Protein AF-A0A377PCE9-F1 (afdb_monomer)

Radius of gyration: 15.59 Å; Cα contacts (8 Å, |Δi|>4): 23; chains: 1; bounding box: 39×19×38 Å

Sequence (64 aa):
MYYWEGKLEQEYEVQMILKSERSHQEALLSFLKQHHPYQTPELLVLPVHAGDKDYLSWLNASLR

InterPro domains:
  IPR004323 Divalent ion tolerance protein, CutA [PF03091] (1-61)
  IPR004323 Divalent ion tolerance protein, CutA [PTHR23419] (1-63)
  IPR011322 Nitrogen regulatory PII-like, alpha/beta [SSF54913] (1-63)
  IPR015867 Nitrogen regulatory protein PII/ATP phosphoribosyltransferase, C-terminal [G3DSA:3.30.70.120] (1-64)

Structure (mmCIF, N/CA/C/O backbone):
data_AF-A0A377PCE9-F1
#
_entry.id   AF-A0A377PCE9-F1
#
loop_
_atom_site.group_PDB
_atom_site.id
_atom_site.type_symbol
_atom_site.label_atom_id
_atom_site.label_alt_id
_atom_site.label_comp_id
_atom_site.label_asym_id
_atom_site.label_entity_id
_atom_site.label_seq_id
_atom_site.pdbx_PDB_ins_code
_atom_site.Cartn_x
_atom_site.Cartn_y
_atom_site.Cartn_z
_atom_site.occupancy
_atom_site.B_iso_or_equiv
_atom_site.auth_seq_id
_atom_site.auth_comp_id
_atom_site.auth_asym_id
_atom_site.auth_atom_id
_atom_site.pdbx_PDB_model_num
ATOM 1 N N . MET A 1 1 ? -14.698 3.858 8.177 1.00 88.12 1 MET A N 1
ATOM 2 C CA . MET A 1 1 ? -15.815 3.415 9.045 1.00 88.12 1 MET A CA 1
ATOM 3 C C . MET A 1 1 ? -15.768 1.908 9.123 1.00 88.12 1 MET A C 1
ATOM 5 O O . MET A 1 1 ? -15.662 1.269 8.082 1.00 88.12 1 MET A O 1
ATOM 9 N N . TYR A 1 2 ? -15.837 1.357 10.325 1.00 90.69 2 TYR A N 1
ATOM 10 C CA . TYR A 1 2 ? -15.804 -0.085 10.563 1.00 90.69 2 TYR A CA 1
ATOM 11 C C . TYR A 1 2 ? -16.602 -0.409 11.829 1.00 90.69 2 TYR A C 1
ATOM 13 O O . TYR A 1 2 ? -16.968 0.492 12.578 1.00 90.69 2 TYR A O 1
ATOM 21 N N . TYR A 1 3 ? -16.905 -1.685 12.060 1.00 92.75 3 TYR A N 1
ATOM 22 C CA . TYR A 1 3 ? -17.503 -2.123 13.319 1.00 92.75 3 TYR A CA 1
ATOM 23 C C . TYR A 1 3 ? -16.429 -2.682 14.247 1.00 92.75 3 TYR A C 1
ATOM 25 O O . TYR A 1 3 ? -15.650 -3.542 13.836 1.00 92.75 3 TYR A O 1
ATOM 33 N N . TRP A 1 4 ? -16.436 -2.242 15.502 1.00 91.00 4 TRP A N 1
ATOM 34 C CA . TRP A 1 4 ? -15.584 -2.764 16.566 1.00 91.00 4 TRP A CA 1
ATOM 35 C C . TRP A 1 4 ? -16.421 -2.988 17.827 1.00 91.00 4 TRP A C 1
ATOM 37 O O . TRP A 1 4 ? -17.208 -2.130 18.212 1.00 91.00 4 TRP A O 1
ATOM 47 N N . GLU A 1 5 ? -16.335 -4.181 18.423 1.00 91.50 5 GLU A N 1
ATOM 48 C CA . GLU A 1 5 ? -17.126 -4.574 19.609 1.00 91.50 5 GLU A CA 1
ATOM 49 C C . GLU A 1 5 ? -18.638 -4.260 19.501 1.00 91.50 5 GLU A C 1
ATOM 51 O O . GLU A 1 5 ? -19.302 -3.873 20.462 1.00 91.50 5 GLU A O 1
ATOM 56 N N . GLY A 1 6 ? -19.202 -4.420 18.297 1.00 94.25 6 GLY A N 1
ATOM 57 C CA . GLY A 1 6 ? -20.623 -4.176 18.022 1.00 94.25 6 GLY A CA 1
ATOM 58 C C . GLY A 1 6 ? -21.014 -2.701 17.880 1.00 94.25 6 GLY A C 1
ATOM 59 O O . GLY A 1 6 ? -22.193 -2.407 17.685 1.00 94.25 6 GLY A O 1
ATOM 60 N N . LYS A 1 7 ? -20.051 -1.776 17.933 1.00 91.56 7 LYS A N 1
ATOM 61 C CA . LYS A 1 7 ? -20.257 -0.342 17.708 1.00 91.56 7 LYS A CA 1
ATOM 62 C C . LYS A 1 7 ? -19.691 0.078 16.361 1.00 91.56 7 LYS A C 1
ATOM 64 O O . LYS A 1 7 ? -18.720 -0.494 15.878 1.00 91.56 7 LYS A O 1
ATOM 69 N N . LEU A 1 8 ? -20.344 1.059 15.748 1.00 94.25 8 LEU A N 1
ATOM 70 C CA . LEU A 1 8 ? -19.865 1.680 14.523 1.00 94.25 8 LEU A CA 1
ATOM 71 C C . LEU A 1 8 ? -18.822 2.735 14.890 1.00 94.25 8 LEU A C 1
ATOM 73 O O . LEU A 1 8 ? -19.156 3.715 15.551 1.00 94.25 8 LEU A O 1
ATOM 77 N N . GLU A 1 9 ? -17.595 2.529 14.432 1.00 94.19 9 GLU A N 1
ATOM 78 C CA . GLU A 1 9 ? -16.474 3.436 14.641 1.00 94.19 9 GLU A CA 1
ATOM 79 C C . GLU A 1 9 ? -16.231 4.299 13.396 1.00 94.19 9 GLU A C 1
ATOM 81 O O . GLU A 1 9 ? -16.338 3.854 12.238 1.00 94.19 9 GLU A O 1
ATOM 86 N N . GLN A 1 10 ? -15.885 5.560 13.642 1.00 94.62 10 GLN A N 1
ATOM 87 C CA . GLN A 1 10 ? -15.515 6.526 12.617 1.00 94.62 10 GLN A CA 1
ATOM 88 C C . GLN A 1 10 ? -14.331 7.358 13.106 1.00 94.62 10 GLN A C 1
ATOM 90 O O . GLN A 1 10 ? -14.465 8.180 14.009 1.00 94.62 10 GLN A O 1
ATOM 95 N N . GLU A 1 11 ? -13.192 7.177 12.450 1.00 92.62 11 GLU A N 1
ATOM 96 C CA . GLU A 1 11 ? -11.954 7.900 12.729 1.00 92.62 11 GLU A CA 1
ATOM 97 C C . GLU A 1 11 ? -11.515 8.709 11.503 1.00 92.62 11 GLU A C 1
ATOM 99 O O . GLU A 1 11 ? -11.950 8.455 10.375 1.00 92.62 11 GLU A O 1
ATOM 104 N N . TYR A 1 12 ? -10.667 9.712 11.735 1.00 93.44 12 TYR A N 1
ATOM 105 C CA . TYR A 1 12 ? -10.022 10.472 10.669 1.00 93.44 12 TYR A CA 1
ATOM 106 C C . TYR A 1 12 ? -8.684 9.822 10.334 1.00 93.44 12 TYR A C 1
ATOM 108 O O . TYR A 1 12 ? -7.757 9.852 11.139 1.00 93.44 12 TYR A O 1
ATOM 116 N N . GLU A 1 13 ? -8.582 9.273 9.131 1.00 94.19 13 GLU A N 1
ATOM 117 C CA . GLU A 1 13 ? -7.397 8.566 8.651 1.00 94.19 13 GLU A CA 1
ATOM 118 C C . GLU A 1 13 ? -6.888 9.183 7.345 1.00 94.19 13 GLU A C 1
ATOM 120 O O . GLU A 1 13 ? -7.591 9.941 6.667 1.00 94.19 13 GLU A O 1
ATOM 125 N N . VAL A 1 14 ? -5.648 8.858 6.980 1.00 96.00 14 VAL A N 1
ATOM 126 C CA . VAL A 1 14 ? -5.029 9.307 5.729 1.00 96.00 14 VAL A CA 1
ATOM 127 C C . VAL A 1 14 ? -4.817 8.108 4.816 1.00 96.00 14 VAL A C 1
ATOM 129 O O . VAL A 1 14 ? -4.087 7.182 5.161 1.00 96.00 14 VAL A O 1
ATOM 132 N N . GLN A 1 15 ? -5.392 8.151 3.613 1.00 97.00 15 GLN A N 1
ATOM 133 C CA . GLN A 1 15 ? -5.113 7.140 2.596 1.00 97.00 15 GLN A CA 1
ATOM 134 C C . GLN A 1 15 ? -3.689 7.309 2.060 1.00 97.00 15 GLN A C 1
ATOM 136 O O . GLN A 1 15 ? -3.353 8.323 1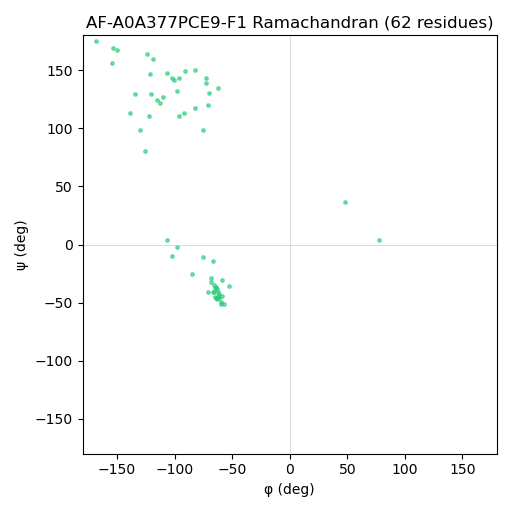.446 1.00 97.00 15 GLN A O 1
ATOM 141 N N . MET A 1 16 ? -2.869 6.272 2.217 1.00 97.75 16 MET A N 1
ATOM 142 C CA . MET A 1 16 ? -1.543 6.198 1.608 1.00 97.75 16 MET A CA 1
ATOM 143 C C . MET A 1 16 ? -1.555 5.285 0.380 1.00 97.75 16 MET A C 1
ATOM 145 O O . MET A 1 16 ? -2.223 4.254 0.363 1.00 97.75 16 MET A O 1
ATOM 149 N N . ILE A 1 17 ? -0.789 5.656 -0.652 1.00 97.94 17 ILE A N 1
ATOM 150 C CA . ILE A 1 17 ? -0.512 4.801 -1.816 1.00 97.94 17 ILE A CA 1
ATOM 151 C C . ILE A 1 17 ? 0.996 4.793 -2.049 1.00 97.94 17 ILE A C 1
ATOM 153 O O . ILE A 1 17 ? 1.543 5.707 -2.679 1.00 97.94 17 ILE A O 1
ATOM 157 N N . LEU A 1 18 ? 1.658 3.747 -1.561 1.00 97.75 18 LEU A N 1
ATOM 158 C CA . LEU A 1 18 ? 3.097 3.546 -1.713 1.00 97.75 18 LEU A CA 1
ATOM 159 C C . LEU A 1 18 ? 3.400 2.743 -2.983 1.00 97.75 18 LEU A C 1
ATOM 161 O O . LEU A 1 18 ? 2.589 1.931 -3.424 1.00 97.75 18 LEU A O 1
ATOM 165 N N . LYS A 1 19 ? 4.558 3.003 -3.594 1.00 97.88 19 LYS A N 1
ATOM 166 C CA . LYS A 1 19 ? 5.031 2.297 -4.788 1.00 97.88 19 LYS A CA 1
ATOM 167 C C . LYS A 1 19 ? 6.358 1.657 -4.430 1.00 97.88 19 LYS A C 1
ATOM 169 O O . LYS A 1 19 ? 7.230 2.319 -3.876 1.00 97.88 19 LYS A O 1
ATOM 174 N N . SER A 1 20 ? 6.481 0.371 -4.711 1.00 96.88 20 SER A N 1
ATOM 175 C CA . SER A 1 20 ? 7.699 -0.392 -4.482 1.00 96.88 20 SER A CA 1
ATOM 176 C C . SER A 1 20 ? 7.754 -1.567 -5.456 1.00 96.88 20 SER A C 1
ATOM 178 O O . SER A 1 20 ? 6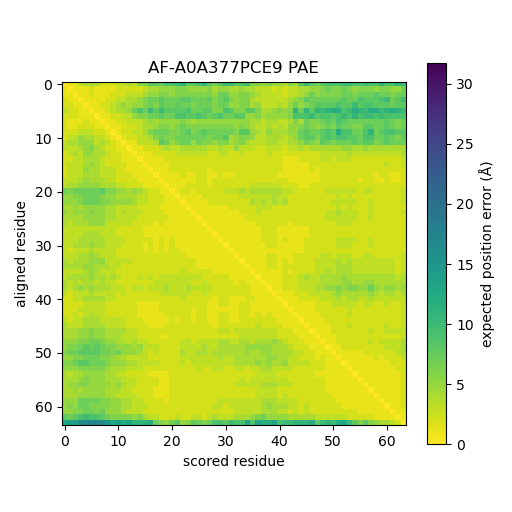.766 -1.863 -6.134 1.00 96.88 20 SER A O 1
ATOM 180 N N . GLU A 1 21 ? 8.901 -2.231 -5.535 1.00 95.50 21 GLU A N 1
ATOM 181 C CA . GLU A 1 21 ? 9.058 -3.463 -6.300 1.00 95.50 21 GLU A CA 1
ATOM 182 C C . GLU A 1 21 ? 8.574 -4.666 -5.472 1.00 95.50 21 GLU A C 1
ATOM 184 O O . GLU A 1 21 ? 8.687 -4.691 -4.245 1.00 95.50 21 GLU A O 1
ATOM 189 N N . ARG A 1 22 ? 8.075 -5.709 -6.145 1.00 94.94 22 ARG A N 1
ATOM 190 C CA . ARG A 1 22 ? 7.628 -6.963 -5.516 1.00 94.94 22 ARG A CA 1
ATOM 191 C C . ARG A 1 22 ? 8.683 -7.588 -4.594 1.00 94.94 22 ARG A C 1
ATOM 193 O O . ARG A 1 22 ? 8.320 -8.144 -3.565 1.00 94.94 22 ARG A O 1
ATOM 200 N N . SER A 1 23 ? 9.963 -7.484 -4.945 1.00 95.56 23 SER A N 1
ATOM 201 C CA . SER A 1 23 ? 11.099 -7.971 -4.146 1.00 95.56 23 SER A CA 1
ATOM 202 C C . SER A 1 23 ? 11.173 -7.338 -2.746 1.00 95.56 23 SER A C 1
ATOM 204 O O . SER A 1 23 ? 11.595 -7.996 -1.800 1.00 95.56 23 SER A O 1
ATOM 206 N N . HIS A 1 24 ? 10.711 -6.094 -2.593 1.00 96.06 24 HIS A N 1
ATOM 207 C CA . HIS A 1 24 ? 10.749 -5.323 -1.347 1.00 96.06 24 HIS A CA 1
ATOM 208 C C . HIS A 1 24 ? 9.425 -5.367 -0.568 1.00 96.06 24 HIS A C 1
ATOM 210 O O . HIS A 1 24 ? 9.329 -4.803 0.522 1.00 96.06 24 HIS A O 1
ATOM 216 N N . GLN A 1 25 ? 8.398 -6.035 -1.104 1.00 96.06 25 GLN A N 1
ATOM 217 C CA . GLN A 1 25 ? 7.042 -6.034 -0.555 1.00 96.06 25 GLN A CA 1
ATOM 218 C C . GLN A 1 25 ? 6.994 -6.509 0.905 1.00 96.06 25 GLN A C 1
ATOM 220 O O . GLN A 1 25 ? 6.413 -5.832 1.750 1.00 96.06 25 GLN A O 1
ATOM 225 N N . GLU A 1 26 ? 7.590 -7.662 1.216 1.00 96.88 26 GLU A N 1
ATOM 226 C CA . GLU A 1 26 ? 7.542 -8.229 2.573 1.00 96.88 26 GLU A CA 1
ATOM 227 C C . GLU A 1 26 ? 8.285 -7.357 3.588 1.00 96.88 26 GLU A C 1
ATOM 229 O O . GLU A 1 26 ? 7.787 -7.126 4.694 1.00 96.88 26 GLU A O 1
ATOM 234 N N . ALA A 1 27 ? 9.444 -6.822 3.195 1.00 97.56 27 ALA A N 1
ATOM 235 C CA . ALA A 1 27 ? 10.217 -5.903 4.020 1.00 97.56 27 ALA A CA 1
ATOM 236 C C . ALA A 1 27 ? 9.431 -4.613 4.301 1.00 97.56 27 ALA A C 1
ATOM 238 O O . ALA A 1 27 ? 9.351 -4.180 5.450 1.00 97.56 27 ALA A O 1
ATOM 239 N N . LEU A 1 28 ? 8.783 -4.042 3.278 1.00 97.81 28 LEU A N 1
ATOM 240 C CA . LEU A 1 28 ? 7.955 -2.845 3.414 1.00 97.81 28 LEU A CA 1
ATOM 241 C C . LEU A 1 28 ? 6.749 -3.083 4.332 1.00 9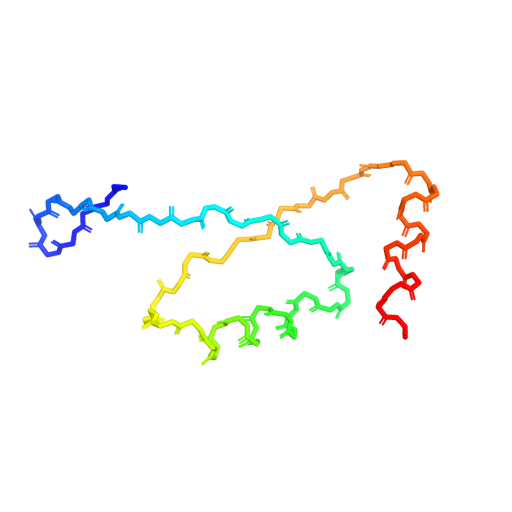7.81 28 LEU A C 1
ATOM 243 O O . LEU A 1 28 ? 6.501 -2.279 5.227 1.00 97.81 28 LEU A O 1
ATOM 247 N N . LEU A 1 29 ? 6.016 -4.186 4.149 1.00 98.00 29 LEU A N 1
ATOM 248 C CA . LEU A 1 29 ? 4.869 -4.520 5.001 1.00 98.00 29 LEU A CA 1
ATOM 249 C C . LEU A 1 29 ? 5.289 -4.728 6.460 1.00 98.00 29 LEU A C 1
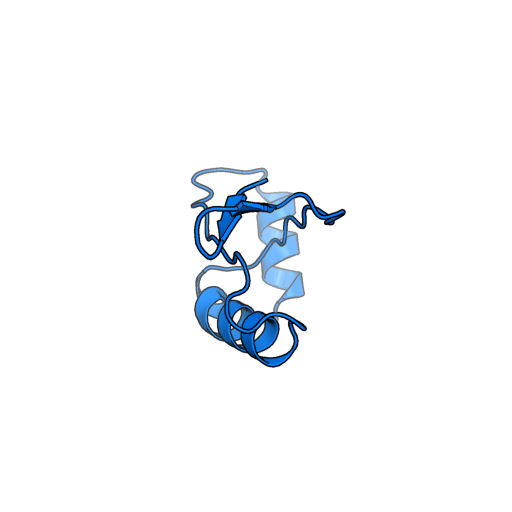ATOM 251 O O . LEU A 1 29 ? 4.603 -4.260 7.368 1.00 98.00 29 LEU A O 1
ATOM 255 N N . SER A 1 30 ? 6.425 -5.391 6.686 1.00 97.81 30 SER A N 1
ATOM 256 C CA . SER A 1 30 ? 6.965 -5.618 8.031 1.00 97.81 30 SER A CA 1
ATOM 257 C C . SER A 1 30 ? 7.369 -4.306 8.701 1.00 97.81 30 SER A C 1
ATOM 259 O O . SER A 1 30 ? 7.003 -4.069 9.851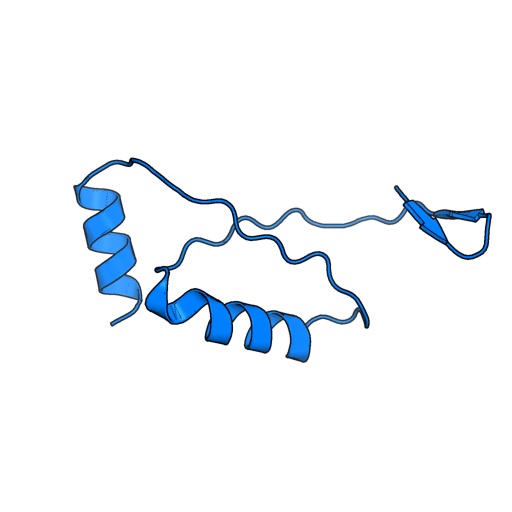 1.00 97.81 30 SER A O 1
ATOM 261 N N . PHE A 1 31 ? 8.057 -3.430 7.964 1.00 98.06 31 PHE A N 1
ATOM 262 C CA . PHE A 1 31 ? 8.434 -2.101 8.436 1.00 98.06 31 PHE A CA 1
ATOM 263 C C . PHE A 1 31 ? 7.200 -1.268 8.799 1.00 98.06 31 PHE A C 1
ATOM 265 O O . PHE A 1 31 ? 7.090 -0.770 9.917 1.00 98.06 31 PHE A O 1
ATOM 272 N N . LEU A 1 32 ? 6.221 -1.172 7.894 1.00 98.00 32 LEU A N 1
ATOM 273 C CA . LEU A 1 32 ? 4.988 -0.429 8.157 1.00 98.00 32 LEU A CA 1
ATOM 274 C C . LEU A 1 32 ? 4.252 -0.989 9.375 1.00 98.00 32 LEU A C 1
ATOM 276 O O . LEU A 1 32 ? 3.857 -0.221 10.242 1.00 98.00 32 LEU A O 1
ATOM 280 N N . LYS A 1 33 ? 4.132 -2.316 9.496 1.00 97.69 33 LYS A N 1
ATOM 281 C CA . LYS A 1 33 ? 3.474 -2.951 10.644 1.00 97.69 33 LYS A CA 1
ATOM 282 C C . LYS A 1 33 ? 4.188 -2.673 11.968 1.00 97.69 33 LYS A C 1
ATOM 284 O O . LYS A 1 33 ? 3.519 -2.481 12.975 1.00 97.69 33 LYS A O 1
ATOM 289 N N . GLN A 1 34 ? 5.520 -2.650 11.976 1.00 98.00 34 GLN A N 1
ATOM 290 C CA . GLN A 1 34 ? 6.304 -2.359 13.178 1.00 98.00 34 GLN A CA 1
ATOM 291 C C . GLN A 1 34 ? 6.159 -0.901 13.635 1.00 98.00 34 GLN A C 1
ATOM 293 O O . GLN A 1 34 ? 6.229 -0.625 14.831 1.00 98.00 34 GLN A O 1
ATOM 298 N N . HIS A 1 35 ? 5.977 0.024 12.691 1.00 97.88 35 HIS A N 1
ATOM 299 C CA . HIS A 1 35 ? 5.955 1.461 12.960 1.00 97.88 35 HIS A CA 1
ATOM 300 C C . HIS A 1 35 ? 4.547 2.076 12.998 1.00 97.88 35 HIS A C 1
ATOM 302 O O . HIS A 1 35 ? 4.408 3.232 13.401 1.00 97.88 35 HIS A O 1
ATOM 308 N N . HIS A 1 36 ? 3.503 1.344 12.602 1.00 97.25 36 HIS A N 1
ATOM 309 C CA . HIS A 1 36 ? 2.130 1.841 12.660 1.00 97.25 36 HIS A CA 1
ATOM 310 C C . HIS A 1 36 ? 1.626 1.896 14.114 1.00 97.25 36 HIS A C 1
ATOM 312 O O . HIS A 1 36 ? 1.840 0.944 14.865 1.00 97.25 36 HIS A O 1
ATOM 318 N N . PRO A 1 37 ? 0.889 2.946 14.525 1.00 96.00 37 PRO A N 1
ATOM 319 C CA . PRO A 1 37 ? 0.335 3.044 15.882 1.00 96.00 37 PRO A CA 1
ATOM 320 C C . PRO A 1 37 ? -0.750 2.002 16.196 1.00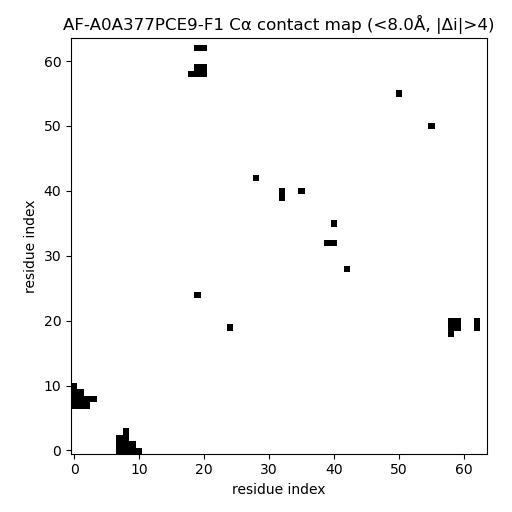 96.00 37 PRO A C 1
ATOM 322 O O . PRO A 1 37 ? -1.131 1.834 17.352 1.00 96.00 37 PRO A O 1
ATOM 325 N N . TYR A 1 38 ? -1.280 1.323 15.178 1.00 95.00 38 TYR A N 1
ATOM 326 C CA . TYR A 1 38 ? -2.386 0.378 15.327 1.00 95.00 38 TYR A CA 1
ATOM 327 C C . TYR A 1 38 ? -1.859 -1.043 15.437 1.00 95.00 38 TYR A C 1
ATOM 329 O O . TYR A 1 38 ? -0.928 -1.425 14.735 1.00 95.00 38 TYR A O 1
ATOM 337 N N . GLN A 1 39 ? -2.515 -1.852 16.268 1.00 93.31 39 GLN A N 1
ATOM 338 C CA . GLN A 1 39 ? -2.183 -3.272 16.409 1.00 93.31 39 GLN A CA 1
ATOM 339 C C . GLN A 1 39 ? -2.481 -4.056 15.120 1.00 93.31 39 GLN A C 1
ATOM 341 O O . GLN A 1 39 ? -1.743 -4.973 14.759 1.00 93.31 39 GLN A O 1
ATOM 346 N N . THR A 1 40 ? -3.547 -3.666 14.414 1.00 94.62 40 THR A N 1
ATOM 347 C CA . THR A 1 40 ? -3.965 -4.257 13.137 1.00 94.62 40 THR A CA 1
ATOM 348 C C . THR A 1 40 ? -4.090 -3.152 12.084 1.00 94.62 40 THR A C 1
ATOM 350 O O . THR A 1 40 ? -5.190 -2.652 11.865 1.00 94.62 40 THR A O 1
ATOM 353 N N . PRO A 1 41 ? -2.977 -2.708 11.471 1.00 96.69 41 PRO A N 1
ATOM 354 C CA . PRO A 1 41 ? -3.027 -1.695 10.424 1.00 96.69 41 PRO A CA 1
ATOM 355 C C . PRO A 1 41 ? -3.596 -2.270 9.121 1.00 96.69 41 PRO A C 1
ATOM 357 O O . PRO A 1 41 ? -3.298 -3.412 8.757 1.00 96.69 41 PRO A O 1
ATOM 360 N N . GLU A 1 42 ? -4.371 -1.470 8.389 1.00 97.31 42 GLU A N 1
ATOM 361 C CA . GLU A 1 42 ? -4.839 -1.828 7.049 1.00 97.31 42 GLU A CA 1
ATOM 362 C C . GLU A 1 42 ? -3.690 -1.686 6.038 1.00 97.31 42 GLU A C 1
ATOM 364 O O . GLU A 1 42 ? -3.364 -0.594 5.576 1.00 97.31 42 GLU A O 1
ATOM 369 N N . LEU A 1 43 ? -3.050 -2.809 5.702 1.00 97.88 43 LEU A N 1
ATOM 370 C CA . LEU A 1 43 ? -1.952 -2.869 4.737 1.00 97.88 43 LEU A CA 1
ATOM 371 C C . LEU A 1 43 ? -2.311 -3.843 3.611 1.00 97.88 43 LEU A C 1
ATOM 373 O O . LEU A 1 43 ? -2.365 -5.055 3.819 1.00 97.88 43 LEU A O 1
ATOM 377 N N . LEU A 1 44 ? -2.542 -3.313 2.410 1.00 97.75 44 LEU A N 1
ATOM 378 C CA . LEU A 1 44 ? -2.960 -4.081 1.237 1.00 97.75 44 LEU A CA 1
ATOM 379 C C . LEU A 1 44 ? -1.965 -3.917 0.086 1.00 97.75 44 LEU A C 1
ATOM 381 O O . LEU A 1 44 ? -1.381 -2.852 -0.111 1.00 97.75 44 LEU A O 1
ATOM 385 N N . VAL A 1 45 ? -1.806 -4.979 -0.706 1.00 97.81 45 VAL A N 1
ATOM 386 C CA . VAL A 1 45 ? -0.975 -4.978 -1.915 1.00 97.81 45 VAL A CA 1
ATOM 387 C C . VAL A 1 45 ? -1.865 -5.194 -3.127 1.00 97.81 45 VAL A C 1
ATOM 389 O O . VAL A 1 45 ? -2.573 -6.195 -3.217 1.00 97.81 45 VAL A O 1
ATOM 392 N N . LEU A 1 46 ? -1.791 -4.268 -4.080 1.00 97.81 46 LEU A N 1
ATOM 393 C CA . LEU A 1 46 ? -2.503 -4.349 -5.350 1.00 97.81 46 LEU A CA 1
ATOM 394 C C . LEU A 1 46 ? -1.491 -4.595 -6.479 1.00 97.81 46 LEU A C 1
ATOM 396 O O . LEU A 1 46 ? -0.519 -3.842 -6.586 1.00 97.81 46 LEU A O 1
ATOM 400 N N . PRO A 1 47 ? -1.670 -5.632 -7.319 1.00 96.44 47 PRO A N 1
ATOM 401 C CA . PRO A 1 47 ? -0.746 -5.901 -8.412 1.00 96.44 47 PRO A CA 1
ATOM 402 C C . PRO A 1 47 ? -0.859 -4.831 -9.505 1.00 96.44 47 PRO A C 1
ATOM 404 O O . PRO A 1 47 ? -1.944 -4.542 -10.007 1.00 96.44 47 PRO A O 1
ATOM 407 N N . VAL A 1 48 ? 0.283 -4.278 -9.920 1.00 96.62 48 VAL A N 1
ATOM 408 C CA . VAL A 1 48 ? 0.381 -3.389 -11.086 1.00 96.62 48 VAL A CA 1
ATOM 409 C C . VAL A 1 48 ? 0.813 -4.222 -12.291 1.00 96.62 48 VAL A C 1
ATOM 411 O O . VAL A 1 48 ? 1.942 -4.704 -12.344 1.00 96.62 48 VAL A O 1
ATOM 414 N N . HIS A 1 49 ? -0.094 -4.418 -13.250 1.00 96.19 49 HIS A N 1
ATOM 415 C CA . HIS A 1 49 ? 0.157 -5.258 -14.431 1.00 96.19 49 HIS A CA 1
ATOM 416 C C . HIS A 1 49 ? 0.857 -4.523 -15.579 1.00 96.19 49 HIS A C 1
ATOM 418 O O . HIS A 1 49 ? 1.512 -5.156 -16.404 1.00 96.19 49 HIS A O 1
ATOM 424 N N . ALA A 1 50 ? 0.712 -3.200 -15.648 1.00 95.25 50 ALA A N 1
ATOM 425 C CA . ALA A 1 50 ? 1.325 -2.356 -16.664 1.00 95.25 50 ALA A CA 1
ATOM 426 C C . ALA A 1 50 ? 1.500 -0.928 -16.134 1.00 95.25 50 ALA A C 1
ATOM 428 O O . ALA A 1 50 ? 0.776 -0.496 -15.236 1.00 95.25 50 ALA A O 1
ATOM 429 N N . GLY A 1 51 ? 2.447 -0.195 -16.713 1.00 95.88 51 GLY A N 1
ATOM 430 C CA . GLY A 1 51 ? 2.732 1.195 -16.383 1.00 95.88 51 GL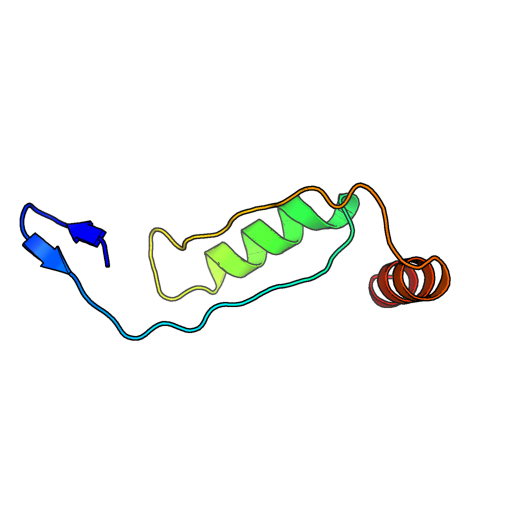Y A CA 1
ATOM 431 C C . GLY A 1 51 ? 3.672 1.820 -17.407 1.00 95.88 51 GLY A C 1
ATOM 432 O O . GLY A 1 51 ? 4.155 1.139 -18.316 1.00 95.88 51 GLY A O 1
ATOM 433 N N . ASP A 1 52 ? 3.921 3.116 -17.259 1.00 98.25 52 ASP A N 1
ATOM 434 C CA . ASP A 1 52 ? 4.906 3.824 -18.071 1.00 98.25 52 ASP A CA 1
ATOM 435 C C . ASP A 1 52 ? 6.320 3.252 -17.855 1.00 98.25 52 ASP A C 1
ATOM 437 O O . ASP A 1 52 ? 6.732 2.992 -16.722 1.00 98.25 52 ASP A O 1
ATOM 441 N N . LY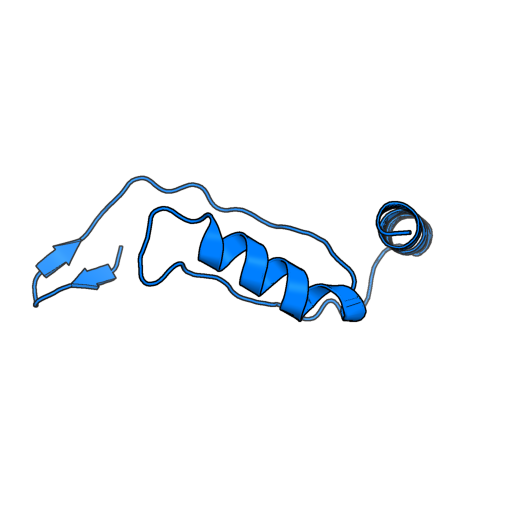S A 1 53 ? 7.064 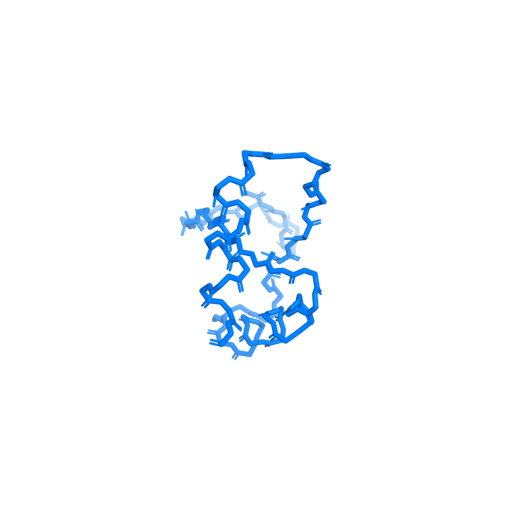3.033 -18.946 1.00 97.56 53 LYS A N 1
ATOM 442 C CA . LYS A 1 53 ? 8.367 2.350 -18.891 1.00 97.56 53 LYS A CA 1
ATOM 443 C C . LYS A 1 53 ? 9.409 3.165 -18.133 1.00 97.56 53 LYS A C 1
ATOM 445 O O . LYS A 1 53 ? 10.166 2.588 -17.351 1.00 97.56 53 LYS A O 1
ATOM 450 N N . ASP A 1 54 ? 9.428 4.476 -18.344 1.00 98.25 54 ASP A N 1
ATOM 451 C CA . ASP A 1 54 ? 10.415 5.356 -17.726 1.00 98.25 54 ASP A CA 1
ATOM 452 C C . ASP A 1 54 ? 10.137 5.490 -16.227 1.00 98.25 54 ASP A C 1
ATOM 454 O O . ASP A 1 54 ? 11.054 5.369 -15.412 1.00 98.25 54 ASP A O 1
ATOM 458 N N . TYR A 1 55 ? 8.862 5.605 -15.844 1.00 98.00 55 TYR A N 1
ATOM 459 C CA . TYR A 1 55 ? 8.441 5.600 -14.446 1.00 98.00 55 TYR A CA 1
ATOM 460 C C . TYR A 1 55 ? 8.795 4.294 -13.729 1.00 98.00 55 TYR A C 1
ATOM 462 O O . TYR A 1 55 ? 9.340 4.327 -12.626 1.00 98.00 55 TYR A O 1
ATOM 470 N N . LEU A 1 56 ? 8.524 3.138 -14.346 1.00 97.00 56 LEU A N 1
ATOM 471 C CA . LEU A 1 56 ? 8.872 1.839 -13.760 1.00 97.00 56 LEU A CA 1
ATOM 472 C C . LEU A 1 56 ? 10.393 1.666 -13.630 1.00 97.00 56 LEU A C 1
ATOM 474 O O . LEU A 1 56 ? 10.867 1.129 -12.629 1.00 97.00 56 LEU A O 1
ATOM 478 N N . SER A 1 57 ? 11.167 2.157 -14.601 1.00 96.62 57 SER A N 1
ATOM 479 C CA . SER A 1 57 ? 12.632 2.158 -14.524 1.00 96.62 57 SER A CA 1
ATOM 480 C C . SER A 1 57 ? 13.140 3.043 -13.384 1.00 96.62 57 SER A C 1
ATOM 482 O O . SER A 1 57 ? 13.981 2.611 -12.596 1.00 96.62 57 SER A O 1
ATOM 484 N N . TRP A 1 58 ? 12.606 4.261 -13.255 1.00 97.88 58 TRP A N 1
ATOM 485 C CA . TRP A 1 58 ? 12.940 5.176 -12.162 1.00 97.88 58 TRP A CA 1
ATOM 486 C C . TRP A 1 58 ? 12.567 4.603 -10.790 1.00 97.88 58 TRP A C 1
ATOM 488 O O . TRP A 1 58 ? 13.365 4.680 -9.853 1.00 97.88 58 TRP A O 1
ATOM 498 N N . LEU A 1 59 ? 11.391 3.980 -10.675 1.00 97.12 59 LEU A N 1
ATOM 499 C CA . LEU A 1 59 ? 10.937 3.349 -9.438 1.00 97.12 59 LEU A CA 1
ATOM 500 C C . LEU A 1 59 ? 11.916 2.256 -9.000 1.00 97.12 59 LEU A C 1
ATOM 502 O O . LEU A 1 59 ? 12.369 2.260 -7.860 1.00 97.12 59 LEU A O 1
ATOM 506 N N . ASN A 1 60 ? 12.289 1.367 -9.922 1.00 95.19 60 ASN A N 1
ATOM 507 C CA . ASN A 1 60 ? 13.250 0.303 -9.642 1.00 95.19 60 ASN A CA 1
ATOM 508 C C . ASN A 1 60 ? 14.639 0.855 -9.299 1.00 95.19 60 ASN A C 1
ATOM 510 O O . ASN A 1 60 ? 15.319 0.299 -8.444 1.00 95.19 60 ASN A O 1
ATOM 514 N N . ALA A 1 61 ? 15.073 1.943 -9.941 1.00 96.81 61 ALA A N 1
ATOM 515 C CA . ALA A 1 61 ? 16.346 2.590 -9.628 1.00 96.81 61 ALA A CA 1
ATOM 516 C C . ALA A 1 61 ? 16.348 3.268 -8.247 1.00 96.81 61 ALA A C 1
ATOM 518 O O . ALA A 1 61 ? 17.395 3.342 -7.618 1.00 96.81 61 ALA A O 1
ATOM 519 N N . SER A 1 62 ? 15.188 3.723 -7.764 1.00 97.06 62 SER A N 1
ATOM 520 C CA . SER A 1 62 ? 15.041 4.388 -6.459 1.00 97.06 62 SER A CA 1
ATOM 521 C C . SER A 1 62 ? 15.101 3.426 -5.266 1.00 97.06 62 SER A C 1
ATOM 523 O O . SER A 1 62 ? 15.152 3.873 -4.124 1.00 97.06 62 SER A O 1
ATOM 525 N N . LEU A 1 63 ? 15.062 2.117 -5.524 1.00 93.50 63 LEU A N 1
ATOM 526 C CA . LEU A 1 63 ? 15.113 1.053 -4.516 1.00 93.50 63 LEU A CA 1
ATOM 527 C C . LEU A 1 63 ? 16.465 0.316 -4.501 1.00 93.50 63 LEU A C 1
ATOM 529 O O . LEU A 1 63 ? 16.601 -0.678 -3.794 1.00 93.50 63 LEU A O 1
ATOM 533 N N . ARG A 1 64 ? 17.427 0.762 -5.318 1.00 82.88 64 ARG A N 1
ATOM 534 C CA . ARG A 1 64 ? 18.777 0.188 -5.410 1.00 82.88 64 ARG A CA 1
ATOM 535 C C . ARG A 1 64 ? 19.757 0.846 -4.453 1.00 82.88 64 ARG A C 1
ATOM 537 O O . ARG A 1 64 ? 19.581 2.049 -4.162 1.00 82.88 64 ARG A O 1
#

Solvent-accessible surface area (backbone atoms only — not comparable to full-atom values): 4586 Å² total; per-residue (Å²): 117,52,77,54,100,91,39,84,45,80,77,95,80,80,92,81,85,87,85,81,56,79,91,48,45,68,60,51,53,52,50,49,58,73,70,45,96,47,96,79,66,96,81,82,88,79,89,79,91,76,75,60,68,68,59,53,52,50,54,58,59,73,75,107

Mean predicted aligned error: 3.17 Å

Secondary structure (DSSP, 8-state):
-EEETTEEE------------GGGHHHHHHHHHHH-SSSS------------HHHHHHHHHTT-

pLDDT: mean 95.75, std 2.73, range [82.88, 98.25]

Foldseek 3Di:
DDDDPNDDDDDDDDDDDDDADPVCLVVVVVVCCVPPPDVDDDDDDDDDPDDDPVVVVVRHVVVD

Nearest PDB structures (foldseek):
  8uf0-assembly1_A  TM=9.418E-01  e=1.770E+00  synthetic construct

Organism: Hafnia alvei (NCBI:txid569)